Protein AF-A0A368K9H1-F1 (afdb_monomer_lite)

Radius of gyration: 19.37 Å; chains: 1; bounding box: 47×47×55 Å

Structure (mmCIF, N/CA/C/O backbone):
data_AF-A0A368K9H1-F1
#
_entry.id   AF-A0A368K9H1-F1
#
loop_
_atom_site.group_PDB
_atom_site.id
_atom_site.type_symbol
_atom_site.label_atom_id
_atom_site.label_alt_id
_atom_site.label_comp_id
_atom_site.label_asym_id
_atom_site.label_entity_id
_atom_site.label_seq_id
_atom_site.pdbx_PDB_ins_code
_atom_site.Cartn_x
_atom_site.Cartn_y
_atom_site.Cartn_z
_atom_site.occupancy
_atom_site.B_iso_or_equiv
_atom_site.auth_seq_id
_atom_site.auth_comp_id
_atom_site.auth_asym_id
_atom_site.auth_atom_id
_atom_site.pdbx_PDB_model_num
ATOM 1 N N . MET A 1 1 ? -26.333 30.795 -30.379 1.00 39.16 1 MET A N 1
ATOM 2 C CA . MET A 1 1 ? -25.154 30.533 -29.528 1.00 39.16 1 MET A CA 1
ATOM 3 C C . MET A 1 1 ? -25.639 30.487 -28.091 1.00 39.16 1 MET A C 1
ATOM 5 O O . MET A 1 1 ? -26.091 31.509 -27.596 1.00 39.16 1 MET A O 1
ATOM 9 N N . LEU A 1 2 ? -25.674 29.305 -27.476 1.00 38.06 2 LEU A N 1
ATOM 10 C CA . LEU A 1 2 ? -26.044 29.161 -26.067 1.00 38.06 2 LEU A CA 1
ATOM 11 C C . LEU A 1 2 ? -24.780 29.350 -25.225 1.00 38.06 2 LEU A C 1
ATOM 13 O O . LEU A 1 2 ? -23.825 28.591 -25.382 1.00 38.06 2 LEU A O 1
ATOM 17 N N . ASN A 1 3 ? -24.780 30.377 -24.374 1.00 47.38 3 ASN A N 1
ATOM 18 C CA . ASN A 1 3 ? -23.787 30.559 -23.318 1.00 47.38 3 ASN A CA 1
ATOM 19 C C . ASN A 1 3 ? -23.835 29.335 -22.401 1.00 47.38 3 ASN A C 1
ATOM 21 O O . ASN A 1 3 ? -24.836 29.113 -21.721 1.00 47.38 3 ASN A O 1
ATOM 25 N N . GLN A 1 4 ? -22.764 28.545 -22.383 1.00 52.75 4 GLN A N 1
ATOM 26 C CA . GLN A 1 4 ? -22.572 27.559 -21.327 1.00 52.75 4 GLN A CA 1
ATOM 27 C C . GLN A 1 4 ? -22.209 28.313 -20.038 1.00 52.75 4 GLN A C 1
ATOM 29 O O . GLN A 1 4 ? -21.344 29.194 -20.092 1.00 52.75 4 GLN A O 1
ATOM 34 N N . PRO A 1 5 ? -22.857 28.028 -18.895 1.00 48.59 5 PRO A N 1
ATOM 35 C CA . PRO A 1 5 ? -22.459 28.631 -17.635 1.00 48.59 5 PRO A CA 1
ATOM 36 C C . PRO A 1 5 ? -21.033 28.181 -17.310 1.00 48.59 5 PRO A C 1
ATOM 38 O O . PRO A 1 5 ? -20.724 26.992 -17.380 1.00 48.59 5 PRO A O 1
ATOM 41 N N . ASN A 1 6 ? -20.156 29.135 -16.979 1.00 58.12 6 ASN A N 1
ATOM 42 C CA . ASN A 1 6 ? -18.871 28.783 -16.392 1.00 58.12 6 ASN A CA 1
ATOM 43 C C . ASN A 1 6 ? -19.173 28.174 -15.019 1.00 58.12 6 ASN A C 1
ATOM 45 O O . ASN A 1 6 ? -19.735 28.827 -14.145 1.00 58.12 6 ASN A O 1
ATOM 49 N N . ASP A 1 7 ? -18.895 26.888 -14.876 1.00 59.56 7 ASP A N 1
ATOM 50 C CA . ASP A 1 7 ? -19.059 26.177 -13.621 1.00 59.56 7 ASP A CA 1
ATOM 51 C C . ASP A 1 7 ? -17.690 26.037 -12.956 1.00 59.56 7 ASP A C 1
ATOM 53 O O . ASP A 1 7 ? -17.062 24.976 -12.923 1.00 59.56 7 ASP A O 1
ATOM 57 N N . ASN A 1 8 ? -17.185 27.169 -12.474 1.00 55.16 8 ASN A N 1
ATOM 58 C CA . ASN A 1 8 ? -16.002 27.184 -11.621 1.00 55.16 8 ASN A CA 1
ATOM 59 C C . ASN A 1 8 ? -16.316 26.686 -10.195 1.00 55.16 8 ASN A C 1
ATOM 61 O O . ASN A 1 8 ? -15.388 26.366 -9.455 1.00 55.16 8 ASN A O 1
ATOM 65 N N . SER A 1 9 ? -17.597 26.553 -9.824 1.00 52.59 9 SER A N 1
ATOM 66 C CA . SER A 1 9 ? -18.034 26.041 -8.519 1.00 52.59 9 SER A CA 1
ATOM 67 C C . SER A 1 9 ? -17.867 24.528 -8.364 1.00 52.59 9 SER A C 1
ATOM 69 O O . SER A 1 9 ? -17.442 24.061 -7.311 1.00 52.59 9 SER A O 1
ATOM 71 N N . THR A 1 10 ? -18.111 23.743 -9.414 1.00 52.94 10 THR A N 1
ATOM 72 C CA . THR A 1 10 ? -17.990 22.277 -9.354 1.00 52.94 10 THR A CA 1
ATOM 73 C C . THR A 1 10 ? -16.534 21.824 -9.304 1.00 52.94 10 THR A C 1
AT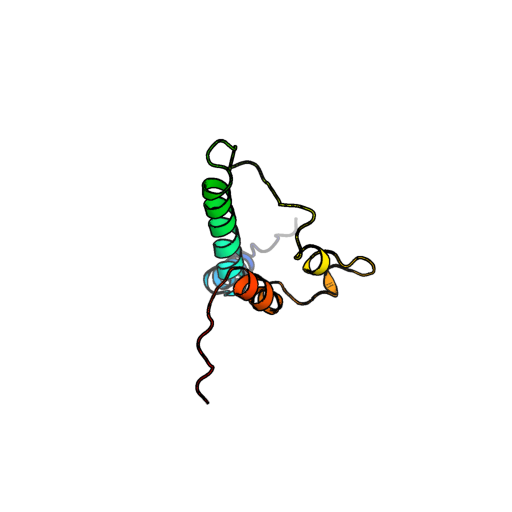OM 75 O O . THR A 1 10 ? -16.222 20.812 -8.680 1.00 52.94 10 THR A O 1
ATOM 78 N N . LYS A 1 11 ? -15.611 22.600 -9.888 1.00 50.66 11 LYS A N 1
ATOM 79 C CA . LYS A 1 11 ? -14.169 22.341 -9.761 1.00 50.66 11 LYS A CA 1
ATOM 80 C C . LYS A 1 11 ? -13.653 22.638 -8.354 1.00 50.66 11 LYS A C 1
ATOM 82 O O . LYS A 1 11 ? -12.915 21.814 -7.830 1.00 50.66 11 LYS A O 1
ATOM 87 N N . ALA A 1 12 ? -14.051 23.757 -7.742 1.00 52.53 12 ALA A N 1
ATOM 88 C CA . ALA A 1 12 ? -13.649 24.099 -6.372 1.00 52.53 12 ALA A CA 1
ATOM 89 C C . ALA A 1 12 ? -14.056 22.996 -5.375 1.00 52.53 12 ALA A C 1
ATOM 91 O O . ALA A 1 12 ? -13.218 22.499 -4.629 1.00 52.53 12 ALA A O 1
ATOM 92 N N . ASN A 1 13 ? -15.286 22.486 -5.494 1.00 57.59 13 ASN A N 1
ATOM 93 C CA . ASN A 1 13 ? -15.791 21.405 -4.645 1.00 57.59 13 ASN A CA 1
ATOM 94 C C . ASN A 1 13 ? -15.071 20.053 -4.845 1.00 57.59 13 ASN A C 1
ATOM 96 O O . ASN A 1 13 ? -15.052 19.229 -3.933 1.00 57.59 13 ASN A O 1
ATOM 100 N N . MET A 1 14 ? -14.498 19.769 -6.023 1.00 57.66 14 MET A N 1
ATOM 101 C CA . MET A 1 14 ? -13.789 18.500 -6.264 1.00 57.66 14 MET A CA 1
ATOM 102 C C . MET A 1 14 ? -12.411 18.478 -5.588 1.00 57.66 14 MET A C 1
ATOM 104 O O . MET A 1 14 ? -12.015 17.450 -5.042 1.00 57.66 14 MET A O 1
ATOM 108 N N . TRP A 1 15 ? -11.693 19.606 -5.614 1.00 57.88 15 TRP A N 1
ATOM 109 C CA . TRP A 1 15 ? -10.345 19.717 -5.047 1.00 57.88 15 TRP A CA 1
ATOM 110 C C . TRP A 1 15 ? -10.357 19.932 -3.528 1.00 57.88 15 TRP A C 1
ATOM 112 O O . TRP A 1 15 ? -9.542 19.328 -2.841 1.00 57.88 15 TRP A O 1
ATOM 122 N N . GLU A 1 16 ? -11.321 20.682 -2.982 1.00 58.94 16 GLU A N 1
ATOM 123 C CA . GLU A 1 16 ? -11.475 20.848 -1.522 1.00 58.94 16 GLU A CA 1
ATOM 124 C C . GLU A 1 16 ? -11.747 19.514 -0.803 1.00 58.94 16 GLU A C 1
ATOM 126 O O . GLU A 1 16 ? -11.288 19.287 0.319 1.00 58.94 16 GLU A O 1
ATOM 131 N N . ASN A 1 17 ? -12.441 18.591 -1.476 1.00 65.56 17 ASN A N 1
ATOM 132 C CA . ASN A 1 17 ? -12.645 17.235 -0.973 1.00 65.56 17 ASN A CA 1
ATOM 133 C C . ASN A 1 17 ? -11.383 16.368 -1.082 1.00 65.56 17 ASN A C 1
ATOM 135 O O . ASN A 1 17 ? -11.224 15.453 -0.287 1.00 65.56 17 ASN A O 1
ATOM 139 N N . TYR A 1 18 ? -10.479 16.645 -2.028 1.00 76.12 18 TYR A N 1
ATOM 140 C CA . TYR A 1 18 ? -9.249 15.869 -2.217 1.00 76.12 18 TYR A CA 1
ATOM 141 C C . TYR A 1 18 ? -8.278 16.049 -1.046 1.00 76.12 18 TYR A C 1
ATOM 143 O O . TYR A 1 18 ? -7.749 15.062 -0.542 1.00 76.12 18 TYR A O 1
ATOM 151 N N . GLU A 1 19 ? -8.064 17.293 -0.604 1.00 80.44 19 GLU A N 1
ATOM 152 C CA . GLU A 1 19 ? -7.080 17.633 0.439 1.00 80.44 19 GLU A CA 1
ATOM 153 C C . GLU A 1 19 ? -7.382 16.969 1.789 1.00 80.44 19 GLU A C 1
ATOM 155 O O . GLU A 1 19 ? -6.467 16.661 2.548 1.00 80.44 19 GLU A O 1
ATOM 160 N N . ASN A 1 20 ? -8.662 16.715 2.072 1.00 84.62 20 ASN A N 1
ATOM 161 C CA . ASN A 1 20 ? -9.114 16.153 3.343 1.00 84.62 20 A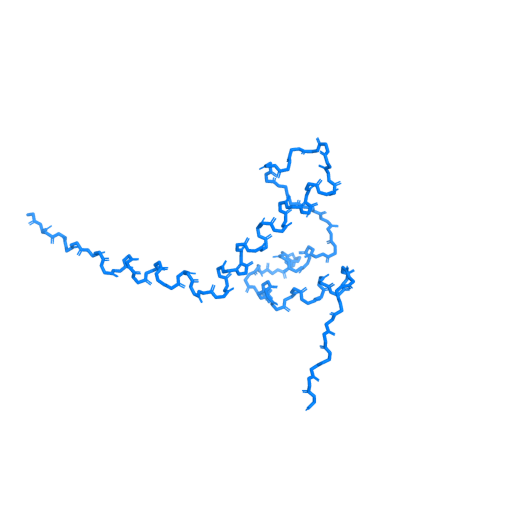SN A CA 1
ATOM 162 C C . ASN A 1 20 ? -9.676 14.727 3.222 1.00 84.62 20 ASN A C 1
ATOM 164 O O . ASN A 1 20 ? -10.126 14.173 4.226 1.00 84.62 20 ASN A O 1
ATOM 168 N N . ASP A 1 21 ? -9.675 14.109 2.033 1.00 86.44 21 ASP A N 1
ATOM 169 C CA . ASP A 1 21 ? -10.131 12.725 1.883 1.00 86.44 21 ASP A CA 1
ATOM 170 C C . ASP A 1 21 ? -9.039 11.762 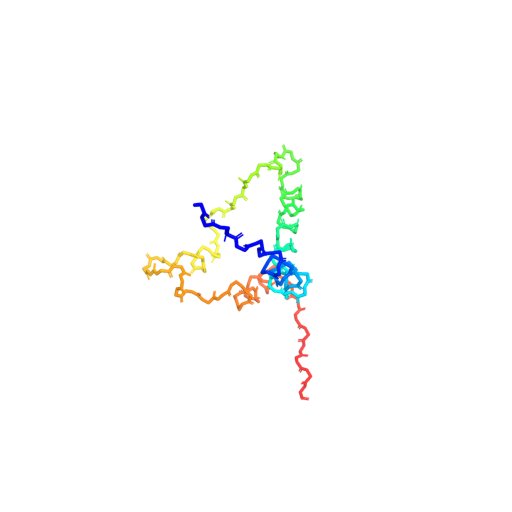2.379 1.00 86.44 21 ASP A C 1
ATOM 172 O O . ASP A 1 21 ? -7.991 11.622 1.734 1.00 86.44 21 ASP A O 1
ATOM 176 N N . PRO A 1 22 ? -9.269 11.023 3.482 1.00 86.81 22 PRO A N 1
ATOM 177 C CA . PRO A 1 22 ? -8.276 10.098 4.020 1.00 86.81 22 PRO A CA 1
ATOM 178 C C . PRO A 1 22 ? -7.897 8.991 3.027 1.00 86.81 22 PRO A C 1
ATOM 180 O O . PRO A 1 22 ? -6.815 8.420 3.132 1.00 86.81 22 PRO A O 1
ATOM 183 N N . ARG A 1 23 ? -8.749 8.681 2.042 1.00 86.94 23 ARG A N 1
ATOM 184 C CA . ARG A 1 23 ? -8.440 7.712 0.981 1.00 86.94 23 ARG A CA 1
ATOM 185 C C . ARG A 1 23 ? -7.425 8.272 -0.007 1.00 86.94 23 ARG A C 1
ATOM 187 O O . ARG A 1 23 ? -6.580 7.510 -0.469 1.00 86.94 23 ARG A O 1
ATOM 194 N N . MET A 1 24 ? -7.492 9.569 -0.312 1.00 89.38 24 MET A N 1
ATOM 195 C CA . MET A 1 24 ? -6.518 10.223 -1.189 1.00 89.38 24 MET A CA 1
ATOM 196 C C . MET A 1 24 ? -5.176 10.375 -0.483 1.00 89.38 24 MET A C 1
ATOM 198 O O . MET A 1 24 ? -4.161 9.998 -1.062 1.00 89.38 24 MET A O 1
ATOM 202 N N . ALA A 1 25 ? -5.180 10.776 0.792 1.00 89.94 25 ALA A N 1
ATOM 203 C CA . ALA A 1 25 ? -3.975 10.768 1.622 1.00 89.94 25 ALA A CA 1
ATOM 204 C C . ALA A 1 25 ? -3.358 9.359 1.717 1.00 89.94 25 ALA A C 1
ATOM 206 O O . ALA A 1 25 ? -2.151 9.183 1.560 1.00 89.94 25 ALA A O 1
ATOM 207 N N . TYR A 1 26 ? -4.187 8.327 1.909 1.00 89.19 26 TYR A N 1
ATOM 208 C CA . TYR A 1 26 ? -3.725 6.939 1.938 1.00 89.19 26 TYR A CA 1
ATOM 209 C C . TYR A 1 26 ? -3.137 6.485 0.593 1.00 89.19 26 TYR A C 1
ATOM 211 O O . TYR A 1 26 ? -2.103 5.816 0.566 1.00 89.19 26 TYR A O 1
ATOM 219 N N . LEU A 1 27 ? -3.760 6.860 -0.527 1.00 90.50 27 LEU A N 1
ATOM 220 C CA . LEU A 1 27 ? -3.270 6.545 -1.870 1.00 90.50 27 LEU A CA 1
ATOM 221 C C . LEU A 1 27 ? -1.939 7.245 -2.183 1.00 90.50 27 LEU A C 1
ATOM 223 O O . LEU A 1 27 ? -1.033 6.614 -2.734 1.00 90.50 27 LEU A O 1
ATOM 227 N N . GLU A 1 28 ? -1.813 8.525 -1.832 1.00 92.44 28 GLU A N 1
ATOM 228 C CA . GLU A 1 28 ? -0.569 9.288 -1.956 1.00 92.44 28 GLU A CA 1
ATOM 229 C C . GLU A 1 28 ? 0.552 8.628 -1.150 1.00 92.44 28 GLU A C 1
ATOM 231 O O . GLU A 1 28 ? 1.611 8.315 -1.702 1.00 92.44 28 GLU A O 1
ATOM 236 N N . TRP A 1 29 ? 0.289 8.329 0.126 1.00 92.38 29 TRP A N 1
ATOM 237 C CA . TRP A 1 29 ? 1.247 7.666 1.003 1.00 92.38 29 TRP A CA 1
ATOM 238 C C . TRP A 1 29 ? 1.696 6.308 0.444 1.00 92.38 29 TRP A C 1
ATOM 240 O O . TRP A 1 29 ? 2.894 6.090 0.275 1.00 92.38 29 TRP A O 1
ATOM 250 N N . LEU A 1 30 ? 0.764 5.427 0.052 1.00 90.38 30 LEU A N 1
ATOM 251 C CA . LEU A 1 30 ? 1.097 4.129 -0.557 1.00 90.38 30 LEU A CA 1
ATOM 252 C C . LEU A 1 30 ? 1.971 4.274 -1.811 1.00 90.38 30 LEU A C 1
ATOM 254 O O . LEU A 1 30 ? 2.865 3.458 -2.043 1.00 90.38 30 LEU A O 1
ATOM 258 N N . SER A 1 31 ? 1.715 5.300 -2.625 1.00 90.31 31 SER A N 1
ATOM 259 C CA . SER A 1 31 ? 2.477 5.556 -3.850 1.00 90.31 31 SER A CA 1
ATOM 260 C C . SER A 1 31 ? 3.921 5.956 -3.542 1.00 90.31 31 SER A C 1
ATOM 262 O O . SER A 1 31 ? 4.854 5.458 -4.180 1.00 90.31 31 SER A O 1
ATOM 264 N N . MET A 1 32 ? 4.113 6.819 -2.542 1.00 92.44 32 MET A N 1
ATOM 265 C CA . MET A 1 32 ? 5.434 7.279 -2.118 1.00 92.44 32 MET A CA 1
ATOM 266 C C . MET A 1 32 ? 6.224 6.195 -1.383 1.00 92.44 32 MET A C 1
ATOM 268 O O . MET A 1 32 ? 7.387 5.968 -1.716 1.00 92.44 32 MET A O 1
ATOM 272 N N . GLU A 1 33 ? 5.599 5.460 -0.466 1.00 92.06 33 GLU A N 1
ATOM 273 C CA . GLU A 1 33 ? 6.239 4.336 0.228 1.00 92.06 33 GLU A CA 1
ATOM 274 C C . GLU A 1 33 ? 6.658 3.235 -0.744 1.00 92.06 33 GLU A C 1
ATOM 276 O O . GLU A 1 33 ? 7.779 2.739 -0.675 1.00 92.06 33 GLU A O 1
ATOM 281 N N . ALA A 1 34 ? 5.815 2.889 -1.725 1.00 89.12 34 ALA A N 1
ATOM 282 C CA . ALA A 1 34 ? 6.187 1.912 -2.745 1.00 89.12 34 ALA A CA 1
ATOM 283 C C . ALA A 1 34 ? 7.420 2.359 -3.547 1.00 89.12 34 ALA A C 1
ATOM 285 O O . ALA A 1 34 ? 8.271 1.534 -3.883 1.00 89.12 34 ALA A O 1
ATOM 286 N N . ARG A 1 35 ? 7.543 3.659 -3.848 1.00 87.19 35 ARG A N 1
ATOM 287 C CA . ARG A 1 35 ? 8.724 4.222 -4.516 1.00 87.19 35 ARG A CA 1
ATOM 288 C C . ARG A 1 35 ? 9.973 4.119 -3.639 1.00 87.19 35 ARG A C 1
ATOM 290 O O . ARG A 1 35 ? 11.027 3.740 -4.149 1.00 87.19 35 ARG A O 1
ATOM 297 N N . LEU A 1 36 ? 9.869 4.432 -2.349 1.00 90.06 36 LEU A N 1
ATOM 298 C CA . LEU A 1 36 ? 10.987 4.333 -1.405 1.00 90.06 36 LEU A CA 1
ATOM 299 C C . LEU A 1 36 ? 11.415 2.876 -1.187 1.00 90.06 36 LEU A C 1
ATOM 301 O O . LEU A 1 36 ? 12.592 2.559 -1.345 1.00 90.06 36 LEU A O 1
ATOM 305 N N . LEU A 1 37 ? 10.465 1.971 -0.958 1.00 89.75 37 LEU A N 1
ATOM 306 C CA . LEU A 1 37 ? 10.731 0.545 -0.774 1.00 89.75 37 LEU A CA 1
ATOM 307 C C . LEU A 1 37 ? 11.402 -0.083 -2.004 1.00 89.75 37 LEU A C 1
ATOM 309 O O . LEU A 1 37 ? 12.291 -0.919 -1.874 1.00 89.75 37 LEU A O 1
ATOM 313 N N . ARG A 1 38 ? 11.031 0.333 -3.223 1.00 89.25 38 ARG A N 1
ATOM 314 C CA . ARG A 1 38 ? 11.723 -0.123 -4.442 1.00 89.25 38 ARG A CA 1
ATOM 315 C C . ARG A 1 38 ? 13.190 0.294 -4.467 1.00 89.25 38 ARG A C 1
ATOM 317 O O . ARG A 1 38 ? 14.013 -0.506 -4.899 1.00 89.25 38 ARG A O 1
ATOM 324 N N . ARG A 1 39 ? 13.514 1.513 -4.020 1.00 88.69 39 ARG A N 1
ATOM 325 C CA . ARG A 1 39 ? 14.907 1.984 -3.916 1.00 88.69 39 ARG A CA 1
ATOM 326 C C . ARG A 1 39 ? 15.706 1.152 -2.919 1.00 88.69 39 ARG A C 1
ATOM 328 O O . ARG A 1 39 ? 16.877 0.898 -3.161 1.00 88.69 39 ARG A O 1
ATOM 335 N N . GLU A 1 40 ? 15.072 0.720 -1.833 1.00 90.88 40 GLU A N 1
ATOM 336 C CA . GLU A 1 40 ? 15.694 -0.152 -0.835 1.00 90.88 40 GLU A CA 1
ATOM 337 C C . GLU A 1 40 ? 15.926 -1.575 -1.370 1.00 90.88 40 GLU A C 1
ATOM 339 O O . GLU A 1 40 ? 17.024 -2.110 -1.244 1.00 90.88 40 GLU A O 1
ATOM 344 N N . LEU A 1 41 ? 14.918 -2.178 -2.010 1.00 89.06 41 LEU A N 1
ATOM 345 C CA . LEU A 1 41 ? 14.994 -3.556 -2.512 1.00 89.06 41 LEU A CA 1
ATOM 346 C C . LEU A 1 41 ? 15.862 -3.705 -3.770 1.00 89.06 41 LEU A C 1
ATOM 348 O O . LEU A 1 41 ? 16.466 -4.756 -3.982 1.00 89.06 41 LEU A O 1
ATOM 352 N N . PHE A 1 42 ? 15.904 -2.679 -4.621 1.00 88.56 42 PHE A N 1
ATOM 353 C CA . PHE A 1 42 ? 16.602 -2.695 -5.907 1.00 88.56 42 PHE A CA 1
ATOM 354 C C . PHE A 1 42 ? 17.445 -1.421 -6.075 1.00 88.56 42 PHE A C 1
ATOM 356 O O . PHE A 1 42 ? 17.119 -0.579 -6.913 1.00 88.56 42 PHE A O 1
ATOM 363 N N . PRO A 1 43 ? 18.539 -1.263 -5.309 1.00 86.31 43 PRO A N 1
ATOM 364 C CA . PRO A 1 43 ? 19.328 -0.027 -5.290 1.00 86.31 43 PRO A CA 1
ATOM 365 C C . PRO A 1 43 ? 19.977 0.318 -6.638 1.00 86.31 43 PRO A C 1
ATOM 367 O O . PRO A 1 43 ? 20.219 1.488 -6.922 1.00 86.31 43 PRO A O 1
ATOM 370 N N . GLU A 1 44 ? 20.227 -0.681 -7.487 1.00 86.56 44 GLU A N 1
ATOM 371 C CA . GLU A 1 44 ? 20.766 -0.491 -8.844 1.00 86.56 44 GLU A CA 1
ATOM 372 C C . GLU A 1 44 ? 19.675 -0.428 -9.929 1.00 86.56 44 GLU A C 1
ATOM 374 O O . GLU A 1 44 ? 19.967 -0.227 -11.108 1.00 86.56 44 GLU A O 1
ATOM 379 N N . GLY A 1 45 ? 18.409 -0.624 -9.551 1.00 80.12 45 GLY A N 1
ATOM 380 C CA . GLY A 1 45 ? 17.275 -0.609 -10.465 1.00 80.12 45 GLY A CA 1
ATOM 381 C C . GLY A 1 45 ? 16.755 0.802 -10.737 1.00 80.12 45 GLY A C 1
ATOM 382 O O . GLY A 1 45 ? 16.804 1.688 -9.884 1.00 80.12 45 GLY A O 1
ATOM 383 N N . ASP A 1 46 ? 16.175 1.002 -11.921 1.00 79.62 46 ASP A N 1
ATOM 384 C CA . ASP A 1 46 ? 15.413 2.215 -12.226 1.00 79.62 46 ASP A CA 1
ATOM 385 C C . ASP A 1 46 ? 14.105 2.229 -11.414 1.00 79.62 46 ASP A C 1
ATOM 387 O O . ASP A 1 46 ? 13.067 1.717 -11.838 1.00 79.62 46 ASP A O 1
ATOM 391 N N . CYS A 1 47 ? 14.173 2.794 -10.210 1.00 71.88 47 CYS A N 1
ATOM 392 C CA . CYS A 1 47 ? 13.048 2.913 -9.283 1.00 71.88 47 CYS A CA 1
ATOM 393 C C . CYS A 1 47 ? 11.940 3.872 -9.759 1.00 71.88 47 CYS A C 1
ATOM 395 O O . CYS A 1 47 ? 10.842 3.855 -9.195 1.00 71.88 47 CYS A O 1
ATOM 397 N N . GLU A 1 48 ? 12.210 4.693 -10.780 1.00 74.56 48 GLU A N 1
ATOM 398 C CA . GLU A 1 48 ? 11.231 5.597 -11.392 1.00 74.56 48 GLU A CA 1
ATOM 399 C C . GLU A 1 48 ? 10.366 4.873 -12.428 1.00 74.56 48 GLU A C 1
ATOM 401 O O . GLU A 1 48 ? 9.251 5.310 -12.728 1.00 74.56 48 GLU A O 1
ATOM 406 N N . ARG A 1 49 ? 10.823 3.725 -12.947 1.00 78.62 49 ARG A N 1
ATOM 407 C CA . ARG A 1 49 ? 9.975 2.859 -13.766 1.00 78.62 49 ARG A CA 1
ATOM 408 C C . ARG A 1 49 ? 8.866 2.244 -12.918 1.00 78.62 49 ARG A C 1
ATOM 410 O O . ARG A 1 49 ? 9.082 1.700 -11.834 1.00 78.62 49 ARG A O 1
ATOM 417 N N . GLY A 1 50 ? 7.645 2.301 -13.451 1.00 71.31 50 GLY A N 1
ATOM 418 C CA . GLY A 1 50 ? 6.494 1.608 -12.882 1.00 71.31 50 GLY A CA 1
ATOM 419 C C . GLY A 1 50 ? 6.782 0.111 -12.781 1.00 71.31 50 GLY A C 1
ATOM 420 O O . GLY A 1 50 ? 6.845 -0.578 -13.794 1.00 71.31 50 GLY A O 1
ATOM 421 N N . PHE A 1 51 ? 6.970 -0.380 -11.558 1.00 75.25 51 PHE A N 1
ATOM 422 C CA . PHE A 1 51 ? 7.285 -1.776 -11.272 1.00 75.25 51 PHE A CA 1
ATOM 423 C C . PHE A 1 51 ? 6.314 -2.332 -10.234 1.00 75.25 51 PHE A C 1
ATOM 425 O O . PHE A 1 51 ? 6.211 -1.816 -9.126 1.00 75.25 51 PHE A O 1
ATOM 432 N N . VAL A 1 52 ? 5.605 -3.405 -10.561 1.00 78.62 52 VAL A N 1
ATOM 433 C CA . VAL A 1 52 ? 4.711 -4.080 -9.616 1.00 78.62 52 VAL A CA 1
ATOM 434 C C . VAL A 1 52 ? 5.211 -5.512 -9.446 1.00 78.62 52 VAL A C 1
ATOM 436 O O . VAL A 1 52 ? 5.200 -6.254 -10.429 1.00 78.62 52 VAL A O 1
ATOM 439 N N . PRO A 1 53 ? 5.657 -5.918 -8.240 1.00 80.50 53 PRO A N 1
ATOM 440 C CA . PRO A 1 53 ? 5.995 -7.310 -7.969 1.00 80.50 53 PRO A CA 1
ATOM 441 C C . PRO A 1 53 ? 4.813 -8.227 -8.301 1.00 80.50 53 PRO A C 1
ATOM 443 O O . PRO A 1 53 ? 3.694 -7.995 -7.841 1.00 80.50 53 PRO A O 1
ATOM 446 N N . CYS A 1 54 ? 5.058 -9.272 -9.088 1.00 82.06 54 CYS A N 1
ATOM 447 C CA . CYS A 1 54 ? 4.064 -10.288 -9.421 1.00 82.06 54 CYS A CA 1
ATOM 448 C C . CYS A 1 54 ? 4.301 -11.576 -8.620 1.00 82.06 54 CYS A C 1
ATOM 450 O O . CYS A 1 54 ? 5.391 -11.803 -8.097 1.00 82.06 54 CYS A O 1
ATOM 452 N N . ASN A 1 55 ? 3.268 -12.420 -8.526 1.00 82.94 55 ASN A N 1
ATOM 453 C CA . ASN A 1 55 ? 3.316 -13.736 -7.872 1.00 82.94 55 ASN A CA 1
ATOM 454 C C . ASN A 1 55 ? 3.699 -13.707 -6.380 1.00 82.94 55 ASN A C 1
ATOM 456 O O . ASN A 1 55 ? 4.294 -14.649 -5.859 1.00 82.94 55 ASN A O 1
ATOM 460 N N . THR A 1 56 ? 3.359 -12.630 -5.672 1.00 87.81 56 THR A N 1
ATOM 461 C CA . THR A 1 56 ? 3.477 -12.579 -4.210 1.00 87.81 56 THR A CA 1
ATOM 462 C C . THR A 1 56 ? 2.230 -13.176 -3.553 1.00 87.81 56 THR A C 1
ATOM 464 O O . THR A 1 56 ? 1.181 -13.325 -4.185 1.00 87.81 56 THR A O 1
ATOM 467 N N . PHE A 1 57 ? 2.292 -13.449 -2.246 1.00 87.06 57 PHE A N 1
ATOM 468 C CA . PHE A 1 57 ? 1.131 -13.944 -1.495 1.00 87.06 57 PHE A CA 1
ATOM 469 C C . PHE A 1 57 ? -0.076 -12.983 -1.523 1.00 87.06 57 PHE A C 1
ATOM 471 O O . PHE A 1 57 ? -1.187 -13.391 -1.190 1.00 87.06 57 PHE A O 1
ATOM 478 N N . SER A 1 58 ? 0.124 -11.711 -1.902 1.00 85.75 58 SER A N 1
ATOM 479 C CA . SER A 1 58 ? -0.937 -10.704 -1.972 1.00 85.75 58 SER A CA 1
ATOM 480 C C . SER A 1 58 ? -1.678 -10.674 -3.312 1.00 85.75 58 SER A C 1
ATOM 482 O O . SER A 1 58 ? -2.654 -9.931 -3.439 1.00 85.75 58 SER A O 1
ATOM 484 N N . GLN A 1 59 ? -1.276 -11.477 -4.306 1.00 81.06 59 GLN A N 1
ATOM 485 C CA . GLN A 1 59 ? -1.922 -11.526 -5.625 1.00 81.06 59 GLN A CA 1
ATOM 486 C C . GLN A 1 59 ? -3.433 -11.771 -5.518 1.00 81.06 59 GLN A C 1
ATOM 488 O O . GLN A 1 59 ? -4.221 -11.013 -6.086 1.00 81.06 59 GLN A O 1
ATOM 493 N N . GLY A 1 60 ? -3.836 -12.760 -4.714 1.00 78.19 60 GLY A N 1
ATOM 494 C CA . GLY A 1 60 ? -5.244 -13.119 -4.516 1.00 78.19 60 GLY A CA 1
ATOM 495 C C . GLY A 1 60 ? -6.078 -12.040 -3.824 1.00 78.19 60 GLY A C 1
ATOM 496 O O . GLY A 1 60 ? -7.298 -12.148 -3.783 1.00 78.19 60 GLY A O 1
ATOM 497 N N . PHE A 1 61 ? -5.449 -10.987 -3.294 1.00 79.81 61 PHE A N 1
ATOM 498 C CA . PHE A 1 61 ? -6.181 -9.843 -2.768 1.00 79.81 61 PHE A CA 1
ATOM 499 C C . PHE A 1 61 ? -6.517 -8.810 -3.842 1.00 79.81 61 PHE A C 1
ATOM 501 O O . PHE A 1 61 ? -7.424 -8.019 -3.634 1.00 79.81 61 PHE A O 1
ATOM 508 N N . HIS A 1 62 ? -5.786 -8.770 -4.956 1.00 79.06 62 HIS A N 1
ATOM 509 C CA . HIS A 1 62 ? -5.952 -7.748 -5.994 1.00 79.06 62 HIS A CA 1
ATOM 510 C C . HIS A 1 62 ? -6.816 -8.240 -7.146 1.00 79.06 62 HIS A C 1
ATOM 512 O O . HIS A 1 62 ? -7.665 -7.504 -7.635 1.00 79.06 62 HIS A O 1
ATOM 518 N N . LEU A 1 63 ? -6.566 -9.475 -7.574 1.00 81.88 63 LEU A N 1
ATOM 519 C CA . LEU A 1 63 ? -7.196 -10.102 -8.723 1.00 81.88 63 LEU A CA 1
ATOM 520 C C . LEU A 1 63 ? -7.567 -11.526 -8.293 1.00 81.88 63 LEU A C 1
ATOM 522 O O . LEU A 1 63 ? -6.689 -12.396 -8.299 1.00 81.88 63 LEU A O 1
ATOM 526 N N . PRO A 1 64 ? -8.805 -11.762 -7.815 1.00 80.56 64 PRO A N 1
ATOM 527 C CA . PRO A 1 64 ? -9.233 -13.113 -7.471 1.00 80.56 64 PRO A CA 1
ATOM 528 C C . PRO A 1 64 ? -9.142 -14.018 -8.709 1.00 80.56 64 PRO A C 1
ATOM 530 O O . PRO A 1 64 ? -9.333 -13.556 -9.831 1.00 80.56 64 PRO A O 1
ATOM 533 N N . VAL A 1 65 ? -8.820 -15.301 -8.501 1.00 78.12 65 VAL A N 1
ATOM 534 C CA . VAL A 1 65 ? -8.680 -16.287 -9.594 1.00 78.12 65 VAL A CA 1
ATOM 535 C C . VAL A 1 65 ? -9.994 -16.427 -10.366 1.00 78.12 65 VAL A C 1
ATOM 537 O O . VAL A 1 65 ? -9.981 -16.429 -11.592 1.00 78.12 65 VAL A O 1
ATOM 540 N N . ASP A 1 66 ? -11.107 -16.445 -9.631 1.00 81.94 66 ASP A N 1
ATOM 541 C CA . ASP A 1 66 ? -12.466 -16.472 -10.158 1.00 81.94 66 ASP A CA 1
ATOM 542 C C . ASP A 1 66 ? -13.259 -15.313 -9.524 1.00 81.94 66 ASP A C 1
ATOM 544 O O . ASP A 1 66 ? -13.683 -15.405 -8.371 1.00 81.94 66 ASP A O 1
ATOM 548 N N . GLY A 1 67 ? -13.418 -14.191 -10.234 1.00 80.75 67 GLY A N 1
ATOM 549 C CA . 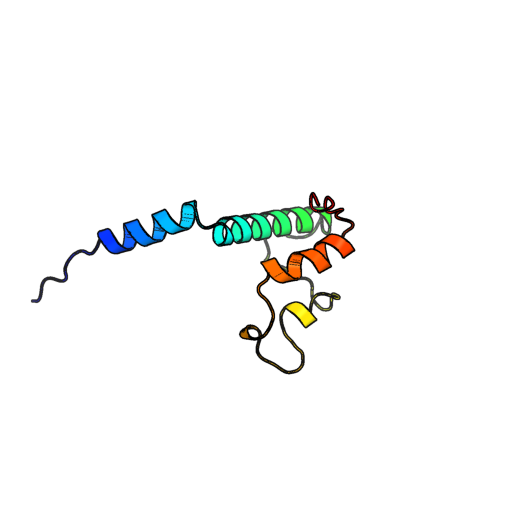GLY A 1 67 ? -14.219 -13.051 -9.762 1.00 80.75 67 GLY A CA 1
ATOM 550 C C . GLY A 1 67 ? -13.792 -11.696 -10.324 1.00 80.75 67 GLY A C 1
ATOM 551 O O . GLY A 1 67 ? -12.845 -11.600 -11.105 1.00 80.75 67 GLY A O 1
ATOM 552 N N . ASP A 1 68 ? -14.492 -10.635 -9.918 1.00 85.88 68 ASP A N 1
ATOM 553 C CA . ASP A 1 68 ? -14.128 -9.258 -10.249 1.00 85.88 68 ASP A CA 1
ATOM 554 C C . ASP A 1 68 ? -13.251 -8.645 -9.145 1.00 85.88 68 ASP A C 1
ATOM 556 O O . ASP A 1 68 ? -13.438 -8.889 -7.953 1.00 85.88 68 ASP A O 1
ATOM 560 N N . TRP A 1 69 ? -12.304 -7.784 -9.517 1.00 83.25 69 TRP A N 1
ATOM 561 C CA . TRP A 1 69 ? -11.511 -7.019 -8.548 1.00 83.25 69 TRP A CA 1
ATOM 562 C C . TRP A 1 69 ? -12.380 -6.073 -7.697 1.00 83.25 69 TRP A C 1
ATOM 564 O O . TRP A 1 69 ? -11.951 -5.612 -6.644 1.00 83.25 69 TRP A O 1
ATOM 574 N N . ARG A 1 70 ? -13.600 -5.763 -8.140 1.00 85.25 70 ARG A N 1
ATOM 575 C CA . ARG A 1 70 ? -14.582 -4.980 -7.378 1.00 85.25 70 ARG A CA 1
ATOM 576 C C . ARG A 1 70 ? -15.230 -5.780 -6.249 1.00 85.25 70 ARG A C 1
ATOM 578 O O . ARG A 1 70 ? -15.787 -5.172 -5.340 1.00 85.25 70 ARG A O 1
ATOM 585 N N . ASP A 1 71 ? -15.126 -7.106 -6.293 1.00 86.44 71 ASP A N 1
ATOM 586 C CA . ASP A 1 71 ? -15.698 -8.006 -5.289 1.00 86.44 71 ASP A CA 1
ATOM 587 C C . ASP A 1 71 ? -14.726 -8.279 -4.128 1.00 86.44 71 ASP A C 1
ATOM 589 O O . ASP A 1 71 ? -15.124 -8.803 -3.086 1.00 86.44 71 ASP A O 1
ATOM 593 N N . VAL A 1 72 ? -13.445 -7.911 -4.266 1.00 84.50 72 VAL A N 1
ATOM 594 C CA . VAL A 1 72 ? -12.484 -7.970 -3.155 1.00 84.50 72 VAL A CA 1
ATOM 595 C C . VAL A 1 72 ? -12.605 -6.744 -2.257 1.00 84.50 72 VAL A C 1
ATOM 597 O O . VAL A 1 72 ? -12.836 -5.623 -2.708 1.00 84.50 72 VAL A O 1
ATOM 600 N N . ALA A 1 73 ? -12.390 -6.956 -0.957 1.00 84.81 73 ALA A N 1
ATOM 601 C CA . ALA A 1 73 ? -12.426 -5.879 0.022 1.00 84.81 73 ALA A CA 1
ATOM 602 C C . ALA A 1 73 ? -11.456 -4.735 -0.356 1.00 84.81 73 ALA A C 1
ATOM 604 O O . ALA A 1 73 ? -10.355 -5.010 -0.869 1.00 84.81 73 ALA A O 1
ATOM 605 N N . PRO A 1 74 ? -11.823 -3.467 -0.070 1.00 84.75 74 PRO A N 1
ATOM 606 C CA . PRO A 1 74 ? -10.991 -2.309 -0.370 1.00 84.75 74 PRO A CA 1
ATOM 607 C C . PRO A 1 74 ? -9.563 -2.454 0.174 1.00 84.75 74 PRO A C 1
ATOM 609 O O . PRO A 1 74 ? -9.371 -3.081 1.221 1.00 84.75 74 PRO A O 1
ATOM 612 N N . PRO A 1 75 ? -8.552 -1.843 -0.476 1.00 83.56 75 PRO A N 1
ATOM 613 C CA . PRO A 1 75 ? -7.154 -1.932 -0.053 1.00 83.56 75 PRO A CA 1
ATOM 614 C C . PRO A 1 75 ? -6.929 -1.641 1.435 1.00 83.56 75 PRO A C 1
ATOM 616 O O . PRO A 1 75 ? -6.189 -2.372 2.087 1.00 83.56 75 PRO A O 1
ATOM 619 N N . SER A 1 76 ? -7.626 -0.644 1.988 1.00 81.81 76 SER A N 1
ATOM 620 C CA . SER A 1 76 ? -7.550 -0.281 3.407 1.00 81.81 76 SER A CA 1
ATOM 621 C C . SER A 1 76 ? -8.008 -1.402 4.346 1.00 81.81 76 SER A C 1
ATOM 623 O O . SER A 1 76 ? -7.408 -1.595 5.397 1.00 81.81 76 SER A O 1
ATOM 625 N N . THR A 1 77 ? -9.013 -2.192 3.961 1.00 82.12 77 THR A N 1
ATOM 626 C CA . THR A 1 77 ? -9.519 -3.322 4.759 1.00 82.12 77 THR A CA 1
ATOM 627 C C . THR A 1 77 ? -8.541 -4.493 4.781 1.00 82.12 77 THR A C 1
ATOM 629 O O . THR A 1 77 ? -8.419 -5.193 5.780 1.00 82.12 77 THR A O 1
ATOM 632 N N . ARG A 1 78 ? -7.822 -4.725 3.680 1.00 85.19 78 ARG A N 1
ATOM 633 C CA . ARG A 1 78 ? -6.884 -5.854 3.556 1.00 85.19 78 ARG A CA 1
ATOM 634 C C . ARG A 1 78 ? -5.444 -5.522 3.951 1.00 85.19 78 ARG A C 1
ATOM 636 O O . ARG A 1 78 ? -4.633 -6.440 4.091 1.00 85.19 78 ARG A O 1
ATOM 643 N N . ALA A 1 79 ? -5.124 -4.240 4.128 1.00 87.56 79 ALA A N 1
ATOM 644 C CA . ALA A 1 79 ? -3.785 -3.765 4.461 1.00 87.56 79 ALA A CA 1
ATOM 645 C C . ALA A 1 79 ? -3.234 -4.427 5.729 1.00 87.56 79 ALA A C 1
ATOM 647 O O . ALA A 1 79 ? -2.074 -4.830 5.749 1.00 87.56 79 ALA A O 1
ATOM 648 N N . GLU A 1 80 ? -4.076 -4.631 6.746 1.00 88.12 80 GLU A N 1
ATOM 649 C CA . GLU A 1 80 ? -3.680 -5.235 8.022 1.00 88.12 80 GLU A CA 1
ATOM 650 C C . GLU A 1 80 ? -2.972 -6.585 7.841 1.00 88.12 80 GLU A C 1
ATOM 652 O O . GLU A 1 80 ? -1.925 -6.825 8.441 1.00 88.12 80 GLU A O 1
ATOM 657 N N . ARG A 1 81 ? -3.490 -7.463 6.972 1.00 85.88 81 ARG A N 1
ATOM 658 C CA . ARG A 1 81 ? -2.904 -8.792 6.746 1.00 85.88 81 ARG A CA 1
ATOM 659 C C . ARG A 1 8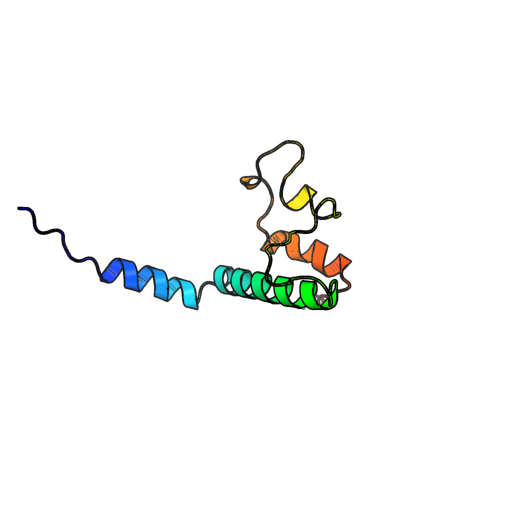1 ? -1.503 -8.708 6.141 1.00 85.88 81 ARG A C 1
ATOM 661 O O . ARG A 1 81 ? -0.632 -9.489 6.517 1.00 85.88 81 ARG A O 1
ATOM 668 N N . VAL A 1 82 ? -1.291 -7.774 5.214 1.00 88.44 82 VAL A N 1
ATOM 669 C CA . VAL A 1 82 ? 0.022 -7.538 4.596 1.00 88.44 82 VAL A CA 1
ATOM 670 C C . VAL A 1 82 ? 0.982 -6.914 5.609 1.00 88.44 82 VAL A C 1
ATOM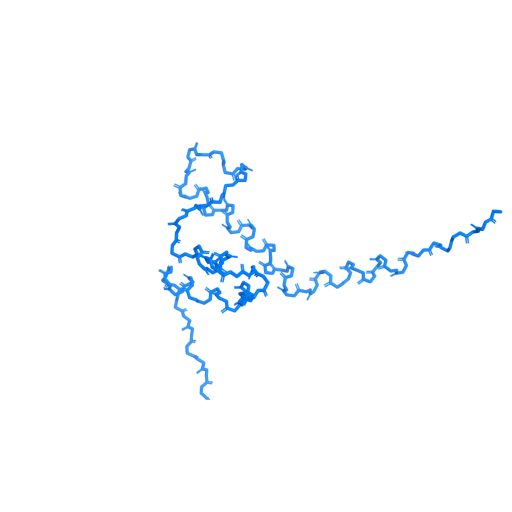 672 O O . VAL A 1 82 ? 2.117 -7.365 5.722 1.00 88.44 82 VAL A O 1
ATOM 675 N N . LEU A 1 83 ? 0.516 -5.940 6.393 1.00 90.38 83 LEU A N 1
ATOM 676 C CA . LEU A 1 83 ? 1.311 -5.253 7.412 1.00 90.38 83 LEU A CA 1
ATOM 677 C C . LEU A 1 83 ? 1.756 -6.207 8.530 1.00 90.38 83 LEU A C 1
ATOM 679 O O . LEU A 1 83 ? 2.931 -6.215 8.886 1.00 90.38 83 LEU A O 1
ATOM 683 N N . LYS A 1 84 ? 0.868 -7.085 9.017 1.00 90.25 84 LYS A N 1
ATOM 684 C CA . LYS A 1 84 ? 1.237 -8.144 9.972 1.00 90.25 84 LYS A CA 1
ATOM 685 C C . LYS A 1 84 ? 2.307 -9.076 9.405 1.00 90.25 84 LYS A C 1
ATOM 687 O O . LYS A 1 84 ? 3.261 -9.401 10.102 1.00 90.25 84 LYS A O 1
ATOM 692 N N . ALA A 1 85 ? 2.179 -9.485 8.140 1.00 90.19 85 ALA A N 1
ATOM 693 C CA . ALA A 1 85 ? 3.179 -10.329 7.482 1.00 90.19 85 ALA A CA 1
ATOM 694 C C . ALA A 1 85 ? 4.533 -9.616 7.298 1.00 90.19 85 ALA A C 1
ATOM 696 O O . ALA A 1 85 ? 5.570 -10.270 7.342 1.00 90.19 85 ALA A O 1
ATOM 697 N N . ALA A 1 86 ? 4.529 -8.289 7.141 1.00 89.31 86 ALA A N 1
ATOM 698 C CA . ALA A 1 86 ? 5.731 -7.455 7.124 1.00 89.31 86 ALA A CA 1
ATOM 699 C C . ALA A 1 86 ? 6.332 -7.207 8.526 1.00 89.31 86 ALA A C 1
ATOM 701 O O . ALA A 1 86 ? 7.362 -6.549 8.637 1.00 89.31 86 ALA A O 1
ATOM 702 N N . GLY A 1 87 ? 5.710 -7.723 9.594 1.00 92.50 87 GLY A N 1
ATOM 703 C CA . GLY A 1 87 ? 6.184 -7.578 10.972 1.00 92.50 87 GLY A CA 1
ATOM 704 C C . GLY A 1 87 ? 5.682 -6.326 11.698 1.00 92.50 87 GLY A C 1
ATOM 705 O O . GLY A 1 87 ? 6.177 -6.021 12.780 1.00 92.50 87 GLY A O 1
ATOM 706 N N . VAL A 1 88 ? 4.700 -5.603 11.146 1.00 92.94 88 VAL A N 1
ATOM 707 C CA . VAL A 1 88 ? 4.086 -4.456 11.831 1.00 92.94 88 VAL A CA 1
ATOM 708 C C . VAL A 1 88 ? 3.274 -4.947 13.026 1.00 92.94 88 VAL A C 1
ATOM 710 O O . VAL A 1 88 ? 2.360 -5.765 12.889 1.00 92.94 88 VAL A O 1
ATOM 713 N N . VAL A 1 89 ? 3.594 -4.410 14.200 1.00 91.44 89 VAL A N 1
ATOM 714 C CA . VAL A 1 89 ? 2.866 -4.666 15.443 1.00 91.44 89 VAL A CA 1
ATOM 715 C C . VAL A 1 89 ? 1.789 -3.600 15.605 1.00 91.44 89 VAL A C 1
ATOM 717 O O . VAL A 1 89 ? 2.088 -2.409 15.666 1.00 91.44 89 VAL A O 1
ATOM 720 N N . PHE A 1 90 ? 0.533 -4.031 15.675 1.00 85.81 90 PHE A N 1
ATOM 721 C CA . PHE A 1 90 ? -0.594 -3.146 15.946 1.00 85.81 90 PHE A CA 1
ATOM 722 C C . PHE A 1 90 ? -0.799 -3.036 17.460 1.00 85.81 90 PHE A C 1
ATOM 724 O O . PHE A 1 90 ? -0.719 -4.061 18.141 1.00 85.81 90 PHE A O 1
ATOM 731 N N . PRO A 1 91 ? -1.059 -1.833 18.000 1.00 86.12 91 PRO A N 1
ATOM 732 C CA . PRO A 1 91 ? -1.440 -1.702 19.398 1.00 86.12 91 PRO A CA 1
ATOM 733 C C . PRO A 1 91 ? -2.736 -2.479 19.652 1.00 86.12 91 PRO A C 1
ATOM 735 O O . PRO A 1 91 ? -3.630 -2.497 18.802 1.00 86.12 91 PRO A O 1
ATOM 738 N N . GLU A 1 92 ? -2.842 -3.121 20.816 1.00 81.44 92 GLU A N 1
ATOM 739 C CA . GLU A 1 92 ? -4.121 -3.677 21.257 1.00 81.44 92 GLU A CA 1
ATOM 740 C C . GLU A 1 92 ? -5.144 -2.543 21.338 1.00 81.44 92 GLU A C 1
ATOM 742 O O . GLU A 1 92 ? -4.844 -1.449 21.827 1.00 81.44 92 GLU A O 1
ATOM 747 N N . ALA A 1 93 ? -6.348 -2.788 20.819 1.00 77.44 93 ALA A N 1
ATOM 748 C CA . ALA A 1 93 ? -7.437 -1.845 21.001 1.00 77.44 93 ALA A CA 1
ATOM 749 C C . ALA A 1 93 ? -7.651 -1.662 22.508 1.00 77.44 93 ALA A C 1
ATOM 751 O O . ALA A 1 93 ? -7.740 -2.650 23.239 1.00 77.44 93 ALA A O 1
ATOM 752 N N . ALA A 1 94 ? -7.703 -0.409 22.966 1.00 67.12 94 ALA A N 1
ATOM 753 C CA . ALA A 1 94 ? -8.101 -0.126 24.337 1.00 67.12 94 ALA A CA 1
ATOM 754 C C . ALA A 1 94 ? -9.479 -0.767 24.566 1.00 67.12 94 ALA A C 1
ATOM 756 O O . ALA A 1 94 ? -10.411 -0.492 23.807 1.00 67.12 94 ALA A O 1
ATOM 757 N N . ALA A 1 95 ? -9.539 -1.682 25.536 1.00 59.03 95 ALA A N 1
ATOM 758 C CA . ALA A 1 95 ? -10.742 -2.424 25.902 1.00 59.03 95 ALA A CA 1
ATOM 759 C C . ALA A 1 95 ? -11.850 -1.505 26.435 1.00 59.03 95 ALA A C 1
ATOM 761 O O . ALA A 1 95 ? -11.513 -0.489 27.088 1.00 59.03 95 ALA A O 1
#

pLDDT: mean 78.95, std 13.56, range [38.06, 92.94]

Secondary structure (DSSP, 8-state):
-------HHHHHHHHHHHHH-HHHHHHHHHHHHHHHHHHHH-TTS-TTS-----SSTTHHHHS-SSS-TTSSPPHHHHHHHHHHHTTPPPPPPP-

Foldseek 3Di:
DDDDDPPPVVVVVVVVCLVPPVVNVVVVVVVVVQLVVCCVVCVPDPSVPDDDDPDDPCNCQQPNPPDDSVPHDDCVVCVVVVCVVVVDDDDDDDD

Sequence (95 aa):
MLNQPNDNSTKANMWENYENDPRMAYLEWLSMEARLLRRELFPEGDCERGFVPCNTFSQGFHLPVDGDWRDVAPPSTRAERVLKAAGVVFPEAAA

Organism: NCBI:txid1899321